Protein AF-A0A8S3BX98-F1 (afdb_monomer_lite)

InterPro domains:
  IPR038765 Papain-like cysteine peptidase superfamily [SSF54001] (6-72)

Secondary structure (DSSP, 8-state):
---------EEEEETTEEEEE-GGGHHHHHS--EEEEEEEETTTTEEEEEEEE-S---S-------SS------------

Radius of gyration: 19.93 Å; chains: 1; bounding box: 38×25×63 Å

Organism: NCBI:txid392030

pLDDT: mean 80.7, std 19.93, range [34.03, 97.88]

Sequence (80 aa):
NQQQCQQHRWYLFNDAEVKQFDPSQIANECFGGEITSKGYDQGSDRFLDFQFEKTHSAYMLFYERIDTPSTITTTSNIPT

Foldseek 3Di:
DDPPPPPPWDWDDDPPDIDTDDPVCLCVQAQWDWDWDWDQDPVVRDIDTDIDTDPGHHPDDDDDDDPDPPPPPPPDPDDD

Structure (mmCIF, N/CA/C/O backbone):
data_AF-A0A8S3BX98-F1
#
_entry.id   AF-A0A8S3BX98-F1
#
loop_
_atom_site.group_PDB
_atom_site.id
_atom_site.type_symbol
_atom_site.label_atom_id
_atom_site.label_alt_id
_atom_site.label_comp_id
_atom_site.label_asym_id
_atom_site.label_entity_id
_atom_site.label_seq_id
_atom_site.pdbx_PDB_ins_code
_atom_site.Cartn_x
_atom_site.Cartn_y
_atom_site.Cartn_z
_atom_site.occupancy
_atom_site.B_iso_or_equiv
_atom_site.auth_seq_id
_atom_site.auth_comp_id
_atom_site.auth_asym_id
_atom_site.auth_atom_id
_atom_site.pdbx_PDB_model_num
ATOM 1 N N . ASN A 1 1 ? 2.125 -13.503 32.306 1.00 34.03 1 ASN A N 1
ATOM 2 C CA . ASN A 1 1 ? 1.063 -13.924 31.370 1.00 34.03 1 ASN A CA 1
ATOM 3 C C . ASN A 1 1 ? 0.962 -12.882 30.279 1.00 34.03 1 ASN A C 1
ATOM 5 O O . ASN A 1 1 ? 0.843 -11.706 30.591 1.00 34.03 1 ASN A O 1
ATOM 9 N N . GLN A 1 2 ? 1.192 -13.317 29.045 1.00 35.00 2 GLN A N 1
ATOM 10 C CA . GLN A 1 2 ? 1.565 -12.509 27.886 1.00 35.00 2 GLN A CA 1
ATOM 11 C C . GLN A 1 2 ? 0.447 -11.526 27.502 1.00 35.00 2 GLN A C 1
ATOM 13 O O . GLN A 1 2 ? -0.619 -11.949 27.066 1.00 35.00 2 GLN A O 1
ATOM 18 N N . GLN A 1 3 ? 0.690 -10.217 27.644 1.00 41.84 3 GLN A N 1
ATOM 19 C CA . GLN A 1 3 ? -0.072 -9.213 26.900 1.00 41.84 3 GLN A CA 1
ATOM 20 C C . GLN A 1 3 ? 0.366 -9.346 25.445 1.00 41.84 3 GLN A C 1
ATOM 22 O O . GLN A 1 3 ? 1.366 -8.774 25.021 1.00 41.84 3 GLN A O 1
ATOM 27 N N . GLN A 1 4 ? -0.327 -10.204 24.706 1.00 42.22 4 GLN A N 1
ATOM 28 C CA . GLN A 1 4 ? -0.198 -10.265 23.265 1.00 42.22 4 GLN A CA 1
ATOM 29 C C . GLN A 1 4 ? -0.685 -8.909 22.757 1.00 42.22 4 GLN A C 1
ATOM 31 O O . GLN A 1 4 ? -1.883 -8.629 22.801 1.00 42.22 4 GLN A O 1
ATOM 36 N N . CYS A 1 5 ? 0.251 -8.034 22.375 1.00 46.25 5 CYS A N 1
ATOM 37 C CA . CYS A 1 5 ? -0.049 -6.821 21.628 1.00 46.25 5 CYS A CA 1
ATOM 38 C C . CYS A 1 5 ? -1.027 -7.246 20.534 1.00 46.25 5 CYS A C 1
ATOM 40 O O . CYS A 1 5 ? -0.675 -8.110 19.728 1.00 46.25 5 CYS A O 1
ATOM 42 N N . GLN A 1 6 ? -2.267 -6.756 20.584 1.00 49.38 6 GLN A N 1
ATOM 43 C CA . GLN A 1 6 ? -3.294 -7.060 19.594 1.00 49.38 6 GLN A CA 1
ATOM 44 C C . GLN A 1 6 ? -2.784 -6.495 18.268 1.00 49.38 6 GLN A C 1
ATOM 46 O O . GLN A 1 6 ? -2.985 -5.325 17.961 1.00 49.38 6 GLN A O 1
ATOM 51 N N . GLN A 1 7 ? -2.000 -7.293 17.544 1.00 58.94 7 GLN A N 1
ATOM 52 C CA . GLN A 1 7 ? -1.468 -6.926 16.244 1.00 58.94 7 GLN A CA 1
ATOM 53 C C . GLN A 1 7 ? -2.679 -6.627 15.369 1.00 58.94 7 GLN A C 1
ATOM 55 O O . GLN A 1 7 ? -3.586 -7.457 15.283 1.00 58.94 7 GLN A O 1
ATOM 60 N N . HIS A 1 8 ? -2.729 -5.436 14.774 1.00 75.50 8 HIS A N 1
ATOM 61 C CA . HIS A 1 8 ? -3.786 -5.079 13.836 1.00 75.50 8 HIS A CA 1
ATOM 62 C C . HIS A 1 8 ? -3.749 -6.098 12.694 1.00 75.50 8 HIS A C 1
ATOM 64 O O . HIS A 1 8 ? -2.812 -6.119 11.897 1.00 75.50 8 HIS A O 1
ATOM 70 N N . ARG A 1 9 ? -4.720 -7.017 12.679 1.00 91.00 9 ARG A N 1
ATOM 71 C CA . ARG A 1 9 ? -4.776 -8.105 11.702 1.00 91.00 9 ARG A CA 1
ATOM 72 C C . ARG A 1 9 ? -5.378 -7.565 10.416 1.00 91.00 9 ARG A C 1
ATOM 74 O O . ARG A 1 9 ? -6.507 -7.084 10.428 1.00 91.00 9 ARG A O 1
ATOM 81 N N . TRP A 1 10 ? -4.628 -7.678 9.329 1.00 94.62 10 TRP A N 1
ATOM 82 C CA . TRP A 1 10 ? -5.075 -7.275 8.005 1.00 94.62 10 TRP A CA 1
ATOM 83 C C . TRP A 1 10 ? -5.567 -8.482 7.216 1.00 94.62 10 TRP A C 1
ATOM 85 O O . TRP A 1 10 ? -4.993 -9.573 7.282 1.00 94.62 10 TRP A O 1
ATOM 95 N N . TYR A 1 11 ? -6.639 -8.267 6.462 1.00 96.00 11 TYR A N 1
ATOM 96 C CA . TYR A 1 11 ? -7.267 -9.278 5.626 1.00 96.00 11 TYR A CA 1
ATOM 97 C C . TYR A 1 11 ? -7.602 -8.676 4.263 1.00 96.00 11 TYR A C 1
ATOM 99 O O . TYR A 1 11 ? -8.037 -7.529 4.179 1.00 96.00 11 TYR A O 1
ATOM 107 N N . LEU A 1 12 ? -7.404 -9.466 3.211 1.00 96.31 12 LEU A N 1
ATOM 108 C CA . LEU A 1 12 ? -7.832 -9.164 1.852 1.00 96.31 12 LEU A CA 1
ATOM 109 C C . LEU A 1 12 ? -9.148 -9.897 1.600 1.00 96.31 12 LEU A C 1
ATOM 111 O O . LEU A 1 12 ? -9.200 -11.124 1.704 1.00 96.31 12 LEU A O 1
ATOM 115 N N . PHE A 1 13 ? -10.187 -9.138 1.269 1.00 97.06 13 PHE A N 1
ATOM 116 C CA . PHE A 1 13 ? -11.501 -9.655 0.904 1.00 97.06 13 PHE A CA 1
ATOM 117 C C . PHE A 1 13 ? -11.665 -9.530 -0.611 1.00 97.06 13 PHE A C 1
ATOM 119 O O . PHE A 1 13 ? -11.639 -8.419 -1.137 1.00 97.06 13 PHE A O 1
ATOM 126 N N . ASN A 1 14 ? -11.813 -10.658 -1.301 1.00 96.69 14 ASN A N 1
ATOM 127 C CA . ASN A 1 14 ? -12.013 -10.727 -2.746 1.00 96.69 14 ASN A CA 1
ATOM 128 C C . ASN A 1 14 ? -13.173 -11.684 -3.053 1.00 96.69 14 ASN A C 1
ATOM 130 O O . ASN A 1 14 ? -12.979 -12.895 -3.170 1.00 96.69 14 ASN A O 1
ATOM 134 N N . ASP A 1 15 ? -14.384 -11.135 -3.130 1.00 97.62 15 ASP A N 1
ATOM 135 C CA . ASP A 1 15 ? -15.640 -11.871 -3.293 1.00 97.62 15 ASP A CA 1
ATOM 136 C C . ASP A 1 15 ? -15.784 -13.048 -2.308 1.00 97.62 15 ASP A C 1
ATOM 138 O O . ASP A 1 15 ? -16.023 -12.849 -1.116 1.00 97.62 15 ASP A O 1
ATOM 142 N N . ALA A 1 16 ? -15.650 -14.283 -2.798 1.00 97.44 16 ALA A N 1
ATOM 143 C CA . ALA A 1 16 ? -15.792 -15.502 -2.007 1.00 97.44 16 ALA A CA 1
ATOM 144 C C . ALA A 1 16 ? -14.529 -15.869 -1.208 1.00 97.44 16 ALA A C 1
ATOM 146 O O . ALA A 1 16 ? -14.565 -16.793 -0.394 1.00 97.44 16 ALA A O 1
ATOM 147 N N . GLU A 1 17 ? -13.408 -15.185 -1.442 1.00 97.88 17 GLU A N 1
ATOM 148 C CA . GLU A 1 17 ? -12.123 -15.505 -0.839 1.00 97.88 17 GLU A CA 1
ATOM 149 C C . GLU A 1 17 ? -11.703 -14.456 0.195 1.00 97.88 17 GLU A C 1
ATOM 151 O O . GLU A 1 17 ? -11.675 -13.254 -0.069 1.00 97.88 17 GLU A O 1
ATOM 156 N N . VAL A 1 18 ? -11.319 -14.935 1.381 1.00 97.56 18 VAL A N 1
ATOM 157 C CA . VAL A 1 18 ? -10.725 -14.110 2.435 1.00 97.56 18 VAL A CA 1
ATOM 158 C C . VAL A 1 18 ? -9.356 -14.669 2.779 1.00 97.56 18 VAL A C 1
ATOM 160 O O . VAL A 1 18 ? -9.223 -15.834 3.159 1.00 97.56 18 VAL A O 1
ATOM 163 N N . LYS A 1 19 ? -8.331 -13.830 2.655 1.00 97.38 19 LYS A N 1
ATOM 164 C CA . LYS A 1 19 ? -6.932 -14.182 2.919 1.00 97.38 19 LYS A CA 1
ATOM 165 C C . LYS A 1 19 ? -6.339 -13.264 3.972 1.00 97.38 19 LYS A C 1
ATOM 167 O O . LYS A 1 19 ? -6.716 -12.100 4.080 1.00 97.38 19 LYS A O 1
ATOM 172 N N . GLN A 1 20 ? -5.381 -13.779 4.736 1.00 96.38 20 GLN A N 1
ATOM 173 C CA . GLN A 1 20 ? -4.533 -12.921 5.557 1.00 96.38 20 GLN A CA 1
ATOM 174 C C . GLN A 1 20 ? -3.705 -12.018 4.637 1.00 96.38 20 GLN A C 1
ATOM 176 O O . GLN A 1 20 ? -3.173 -12.483 3.630 1.00 96.38 20 GLN A O 1
ATOM 181 N N . PHE A 1 21 ? -3.609 -10.740 4.987 1.00 95.12 21 PHE A N 1
ATOM 182 C CA . PHE A 1 21 ? -2.866 -9.747 4.226 1.00 95.12 21 PHE A CA 1
ATOM 183 C C . PHE A 1 21 ? -1.694 -9.225 5.057 1.00 95.12 21 PHE A C 1
ATOM 185 O O . PHE A 1 21 ? -1.829 -9.008 6.262 1.00 95.12 21 PHE A O 1
ATOM 192 N N . ASP A 1 22 ? -0.540 -9.045 4.420 1.00 94.88 22 ASP A N 1
ATOM 193 C CA . ASP A 1 22 ? 0.619 -8.428 5.056 1.00 94.88 22 ASP A CA 1
ATOM 194 C C . ASP A 1 22 ? 0.557 -6.903 4.863 1.00 94.88 22 ASP A C 1
ATOM 196 O O . ASP A 1 22 ? 0.688 -6.436 3.729 1.00 94.88 22 ASP A O 1
ATOM 200 N N . PRO A 1 23 ? 0.392 -6.100 5.932 1.00 94.12 23 PRO A N 1
ATOM 201 C CA . PRO A 1 23 ? 0.352 -4.645 5.813 1.00 94.12 23 PRO A CA 1
ATOM 202 C C . PRO A 1 23 ? 1.616 -4.021 5.204 1.00 94.12 23 PRO A C 1
ATOM 204 O O . PRO A 1 23 ? 1.543 -2.890 4.723 1.00 94.12 23 PRO A O 1
ATOM 207 N N . SER A 1 24 ? 2.754 -4.726 5.155 1.00 94.44 24 SER A N 1
ATOM 208 C CA . SER A 1 24 ? 3.941 -4.250 4.426 1.00 94.44 24 SER A CA 1
ATOM 209 C C . SER A 1 24 ? 3.690 -4.073 2.918 1.00 94.44 24 SER A C 1
ATOM 211 O O . SER A 1 24 ? 4.346 -3.257 2.272 1.00 94.44 24 SER A O 1
ATOM 213 N N . GLN A 1 25 ? 2.702 -4.784 2.360 1.00 94.81 25 GLN A N 1
ATOM 214 C CA . GLN A 1 25 ? 2.365 -4.760 0.935 1.00 94.81 25 GLN A CA 1
ATOM 215 C C . GLN A 1 25 ? 1.434 -3.607 0.535 1.00 94.81 25 GLN A C 1
ATOM 217 O O . GLN A 1 25 ? 1.246 -3.381 -0.658 1.00 94.81 25 GLN A O 1
ATOM 222 N N . ILE A 1 26 ? 0.889 -2.828 1.483 1.00 94.56 26 ILE A N 1
ATOM 223 C CA . ILE A 1 26 ? -0.053 -1.728 1.181 1.00 94.56 26 ILE A CA 1
ATOM 224 C C . ILE A 1 26 ? 0.535 -0.746 0.164 1.00 94.56 26 ILE A C 1
ATOM 226 O O . ILE A 1 26 ? -0.146 -0.349 -0.777 1.00 94.56 26 ILE A O 1
ATOM 230 N N . ALA A 1 27 ? 1.804 -0.366 0.312 1.00 92.38 27 ALA A N 1
ATOM 231 C CA . ALA A 1 27 ? 2.429 0.573 -0.617 1.00 92.38 27 ALA A CA 1
ATOM 232 C C . ALA A 1 27 ? 2.486 0.017 -2.052 1.00 92.38 27 ALA A C 1
ATOM 234 O O . ALA A 1 27 ? 2.268 0.744 -3.023 1.00 92.38 27 ALA A O 1
ATOM 235 N N . ASN A 1 28 ? 2.740 -1.284 -2.190 1.00 92.38 28 ASN A N 1
ATOM 236 C CA . ASN A 1 28 ? 2.826 -1.933 -3.491 1.00 92.38 28 ASN A CA 1
ATOM 237 C C . ASN A 1 28 ? 1.449 -2.042 -4.152 1.00 92.38 28 ASN A C 1
ATOM 239 O O . ASN A 1 28 ? 1.324 -1.634 -5.306 1.00 92.38 28 ASN A O 1
ATOM 243 N N . GLU A 1 29 ? 0.450 -2.506 -3.402 1.00 93.62 29 GLU A N 1
ATOM 244 C CA . GLU A 1 29 ? -0.891 -2.851 -3.894 1.00 93.62 29 GLU A CA 1
ATOM 245 C C . GLU A 1 29 ? -1.845 -1.644 -3.987 1.00 93.62 29 GLU A C 1
ATOM 247 O O . GLU A 1 29 ? -2.808 -1.663 -4.750 1.00 93.62 29 GLU A O 1
ATOM 252 N N . CYS A 1 30 ? -1.638 -0.588 -3.191 1.00 95.56 30 CYS A N 1
ATOM 253 C CA . CYS A 1 30 ? -2.638 0.475 -3.021 1.00 95.56 30 CYS A CA 1
ATOM 254 C C . CYS A 1 30 ? -2.180 1.879 -3.436 1.00 95.56 30 CYS A C 1
ATOM 256 O O . CYS A 1 30 ? -3.036 2.707 -3.737 1.00 95.56 30 CYS A O 1
ATOM 258 N N . PHE A 1 31 ? -0.881 2.201 -3.468 1.00 94.62 31 PHE A N 1
ATOM 259 C CA . PHE A 1 31 ? -0.455 3.590 -3.737 1.00 94.62 31 PHE A CA 1
ATOM 260 C C . PHE A 1 31 ? -0.522 3.982 -5.222 1.00 94.62 31 PHE A C 1
ATOM 262 O O . PHE A 1 31 ? -0.535 5.171 -5.533 1.00 94.62 31 PHE A O 1
ATOM 269 N N . GLY A 1 32 ? -0.587 3.011 -6.139 1.00 93.56 32 GLY A N 1
ATOM 270 C CA . GLY A 1 32 ? -0.521 3.275 -7.579 1.00 93.56 32 GLY A CA 1
ATOM 271 C C . GLY A 1 32 ? 0.862 3.771 -8.027 1.00 93.56 32 GLY A C 1
ATOM 272 O O . GLY A 1 32 ? 1.885 3.367 -7.463 1.00 93.56 32 GLY A O 1
ATOM 273 N N . GLY A 1 33 ? 0.884 4.631 -9.048 1.00 92.88 33 GLY A N 1
ATOM 274 C CA . GLY A 1 33 ? 2.102 5.199 -9.637 1.00 92.88 33 GLY A CA 1
ATOM 275 C C . GLY A 1 33 ? 2.682 4.357 -10.774 1.00 92.88 33 GLY A C 1
ATOM 276 O O . GLY A 1 33 ? 2.010 3.487 -11.317 1.00 92.88 33 GLY A O 1
ATOM 277 N N . GLU A 1 34 ? 3.936 4.614 -11.137 1.00 91.88 34 GLU A N 1
ATOM 278 C CA . GLU A 1 34 ? 4.642 3.891 -12.200 1.00 91.88 34 GLU A CA 1
ATOM 279 C C . GLU A 1 34 ? 5.608 2.842 -11.624 1.00 91.88 34 GLU A C 1
ATOM 281 O O . GLU A 1 34 ? 6.243 3.044 -10.588 1.00 91.88 34 GLU A O 1
ATOM 286 N N . ILE A 1 35 ? 5.740 1.713 -12.314 1.00 88.12 35 ILE A N 1
ATOM 287 C CA . ILE A 1 35 ? 6.747 0.678 -12.103 1.00 88.12 35 ILE A CA 1
ATOM 288 C C . ILE A 1 35 ? 7.829 0.867 -13.159 1.00 88.12 35 ILE A C 1
ATOM 290 O O . ILE A 1 35 ? 7.567 0.753 -14.356 1.00 88.12 35 ILE A O 1
ATOM 294 N N . THR A 1 36 ? 9.061 1.101 -12.714 1.00 88.56 36 THR A 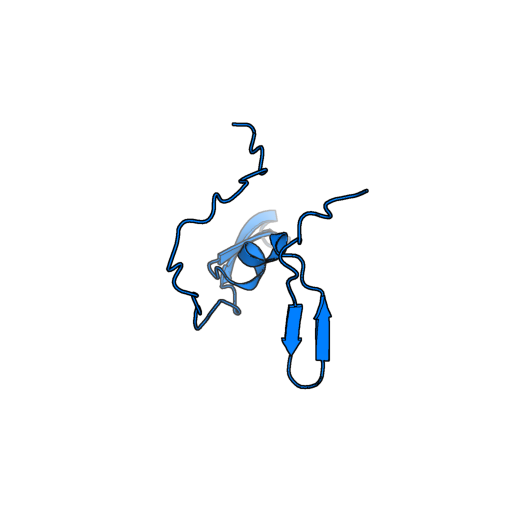N 1
ATOM 295 C CA . THR A 1 36 ? 10.231 1.100 -13.594 1.00 88.56 36 THR A CA 1
ATOM 296 C C . THR A 1 36 ? 10.819 -0.305 -13.677 1.00 88.56 36 THR A C 1
ATOM 298 O O . THR A 1 36 ? 11.194 -0.888 -12.661 1.00 88.56 36 THR A O 1
ATOM 301 N N . SER A 1 37 ? 10.939 -0.842 -14.887 1.00 86.19 37 SER A N 1
ATOM 302 C CA . SER A 1 37 ? 11.623 -2.102 -15.173 1.00 86.19 37 SER A CA 1
ATOM 303 C C . SER A 1 37 ? 12.805 -1.845 -16.094 1.00 86.19 37 SER A C 1
ATOM 305 O O . SER A 1 37 ? 12.655 -1.210 -17.135 1.00 86.19 37 SER A O 1
ATOM 307 N N . LYS A 1 38 ? 13.986 -2.344 -15.726 1.00 87.25 38 LYS A N 1
ATOM 308 C CA . LYS A 1 38 ? 15.165 -2.277 -16.593 1.00 87.25 38 LYS A CA 1
ATOM 309 C C . LYS A 1 38 ? 15.198 -3.517 -17.474 1.00 87.25 38 LYS A C 1
ATOM 311 O O . LYS A 1 38 ? 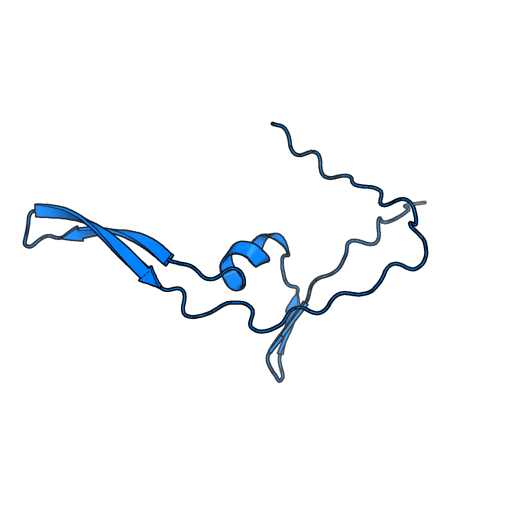15.290 -4.630 -16.960 1.00 87.25 38 LYS A O 1
ATOM 316 N N . GLY A 1 39 ? 15.141 -3.332 -18.787 1.00 85.25 39 GLY A N 1
ATOM 317 C CA . GLY A 1 39 ? 15.252 -4.418 -19.757 1.00 85.25 39 GLY A CA 1
ATOM 318 C C . GLY A 1 39 ? 16.396 -4.172 -20.730 1.00 85.25 39 GLY A C 1
ATOM 319 O O . GLY A 1 39 ? 16.700 -3.035 -21.077 1.00 85.25 39 GLY A O 1
ATOM 320 N N . TYR A 1 40 ? 17.049 -5.247 -21.158 1.00 87.44 40 TYR A N 1
ATOM 321 C CA . TYR A 1 40 ? 18.047 -5.184 -22.216 1.00 87.44 40 TYR A CA 1
ATOM 322 C C . TYR A 1 40 ? 17.361 -5.413 -23.562 1.00 87.44 40 TYR A C 1
ATOM 324 O O . TYR A 1 40 ? 16.743 -6.458 -23.776 1.00 87.44 40 TYR A O 1
ATOM 332 N N . ASP A 1 41 ? 17.456 -4.431 -24.450 1.00 82.75 41 ASP A N 1
ATOM 333 C CA . ASP A 1 41 ? 16.971 -4.541 -25.817 1.00 82.75 41 ASP A CA 1
ATOM 334 C C . ASP A 1 41 ? 18.097 -5.048 -26.725 1.00 82.75 41 ASP A C 1
ATOM 336 O O . ASP A 1 41 ? 19.088 -4.355 -26.963 1.00 82.75 41 ASP A O 1
ATOM 340 N N . GLN A 1 42 ? 17.932 -6.268 -27.246 1.00 84.38 42 GLN A N 1
ATOM 341 C CA . GLN A 1 42 ? 18.908 -6.897 -28.142 1.00 84.38 42 GLN A CA 1
ATOM 342 C C . GLN A 1 42 ? 19.002 -6.193 -29.501 1.00 84.38 42 GLN A C 1
ATOM 344 O O . GLN A 1 42 ? 20.039 -6.279 -30.154 1.00 84.38 42 GLN A O 1
ATOM 349 N N . GLY A 1 43 ? 17.941 -5.508 -29.945 1.00 87.44 43 GLY A N 1
ATOM 350 C CA . GLY A 1 43 ? 17.931 -4.828 -31.241 1.00 87.44 43 GLY A CA 1
ATOM 351 C C . GLY A 1 43 ? 18.813 -3.582 -31.260 1.00 87.44 43 GLY A C 1
ATOM 352 O O . GLY A 1 43 ? 19.434 -3.280 -32.279 1.00 87.44 43 GLY A O 1
ATOM 353 N N . SER A 1 44 ? 18.887 -2.874 -30.132 1.00 86.88 44 SER A N 1
ATOM 354 C CA . SER A 1 44 ? 19.688 -1.657 -29.977 1.00 86.88 44 SER A CA 1
ATOM 355 C C . SER A 1 44 ? 20.961 -1.838 -29.143 1.00 86.88 44 SER A C 1
ATOM 357 O O . SER A 1 44 ? 21.714 -0.872 -29.005 1.00 86.88 44 SER A O 1
ATOM 359 N N . ASP A 1 45 ? 21.213 -3.051 -28.630 1.00 88.50 45 ASP A N 1
ATOM 360 C CA . ASP A 1 45 ? 22.332 -3.406 -27.740 1.00 88.50 45 ASP A CA 1
ATOM 361 C C . ASP A 1 45 ? 22.464 -2.430 -26.554 1.00 88.50 45 ASP A C 1
ATOM 363 O O . ASP A 1 45 ? 23.531 -1.887 -26.254 1.00 88.50 45 ASP A O 1
ATOM 367 N N . ARG A 1 46 ? 21.331 -2.112 -25.913 1.00 87.12 46 ARG A N 1
ATOM 368 C CA . ARG A 1 46 ? 21.254 -1.120 -24.828 1.00 87.12 46 ARG A CA 1
ATOM 369 C C . ARG A 1 46 ? 20.296 -1.549 -23.726 1.00 87.12 46 ARG A C 1
ATOM 371 O O . ARG A 1 46 ? 19.304 -2.236 -23.956 1.00 87.12 46 ARG A O 1
ATOM 378 N N . PHE A 1 47 ? 20.585 -1.085 -22.511 1.00 85.50 47 PHE A N 1
ATOM 379 C CA . PHE A 1 47 ? 19.652 -1.160 -21.390 1.00 85.50 47 PHE A CA 1
ATOM 380 C C . PHE A 1 47 ? 18.670 0.007 -21.461 1.00 85.50 47 PHE A C 1
ATOM 382 O O . PHE A 1 47 ? 19.080 1.164 -21.560 1.00 85.50 47 PHE A O 1
ATOM 389 N N . LEU A 1 48 ? 17.383 -0.314 -21.405 1.00 88.75 48 LEU A N 1
ATOM 390 C CA . LEU A 1 48 ? 16.278 0.630 -21.424 1.00 88.75 48 LEU A CA 1
ATOM 391 C C . LEU A 1 48 ? 15.512 0.557 -20.104 1.00 88.75 48 LEU A C 1
ATOM 393 O O . LEU A 1 48 ? 15.336 -0.520 -19.529 1.00 88.75 48 LEU A O 1
ATOM 397 N N . ASP A 1 49 ? 15.034 1.716 -19.663 1.00 86.44 49 ASP A N 1
ATOM 398 C CA . ASP A 1 49 ? 14.125 1.839 -18.531 1.00 86.44 49 ASP A CA 1
ATOM 399 C C . ASP A 1 49 ? 12.695 1.915 -19.081 1.00 86.44 49 ASP A C 1
ATOM 401 O O . ASP A 1 49 ? 12.313 2.879 -19.742 1.00 86.44 49 ASP A O 1
ATOM 405 N N . PHE A 1 50 ? 11.910 0.872 -18.837 1.00 84.88 50 PHE A N 1
ATOM 406 C CA . PHE A 1 50 ? 10.493 0.818 -19.166 1.00 84.88 50 PHE A CA 1
ATOM 407 C C . PHE A 1 50 ? 9.690 1.321 -17.972 1.00 84.88 50 PHE A C 1
ATOM 409 O O . PHE A 1 50 ? 9.848 0.806 -16.867 1.00 84.88 50 PHE A O 1
ATOM 416 N N . GLN A 1 51 ? 8.819 2.302 -18.187 1.00 87.38 51 GLN A N 1
ATOM 417 C CA . GLN A 1 51 ? 7.859 2.756 -17.184 1.00 87.38 51 GLN A CA 1
ATOM 418 C C . GLN A 1 51 ? 6.485 2.187 -17.520 1.00 87.38 51 GLN A C 1
ATOM 420 O O . GLN A 1 51 ? 5.967 2.389 -18.617 1.00 87.38 51 GLN A O 1
ATOM 425 N N . PHE A 1 52 ? 5.912 1.454 -16.574 1.00 88.56 52 PHE A N 1
ATOM 426 C CA . PHE A 1 52 ? 4.574 0.890 -16.670 1.00 88.56 52 PHE A CA 1
ATOM 427 C C . PHE A 1 52 ? 3.697 1.510 -15.599 1.00 88.56 52 PHE A C 1
ATOM 429 O O . PHE A 1 52 ? 4.078 1.540 -14.437 1.00 88.56 52 PHE A O 1
ATOM 436 N N . GL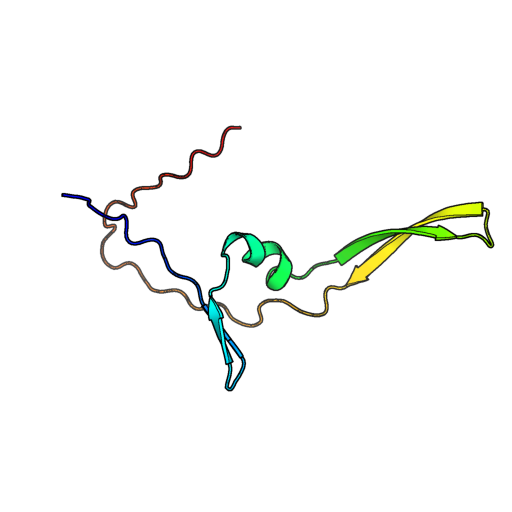U A 1 53 ? 2.508 1.969 -15.950 1.00 92.19 53 GLU A N 1
ATOM 437 C CA . GLU A 1 53 ? 1.559 2.438 -14.947 1.00 92.19 53 GLU A CA 1
ATOM 438 C C . GLU A 1 53 ? 1.013 1.255 -14.128 1.00 92.19 53 GLU A C 1
ATOM 440 O O . GLU A 1 53 ? 0.689 0.194 -14.674 1.00 92.19 53 GLU A O 1
ATOM 445 N N . LYS A 1 54 ? 0.903 1.417 -12.806 1.00 91.31 54 LYS A N 1
ATOM 446 C CA . LYS A 1 54 ? 0.196 0.455 -11.960 1.00 91.31 54 LYS A CA 1
ATOM 447 C C . LYS A 1 54 ? -1.290 0.524 -12.267 1.00 91.31 54 LYS A C 1
ATOM 449 O O . LYS A 1 54 ? -1.943 1.535 -12.039 1.00 91.31 54 LYS A O 1
ATOM 454 N N . THR A 1 55 ? -1.836 -0.601 -12.705 1.00 92.81 55 THR A N 1
ATOM 455 C CA . THR A 1 55 ? -3.259 -0.741 -13.036 1.00 92.81 55 THR A CA 1
ATOM 456 C C . THR A 1 55 ? -4.161 -0.921 -11.815 1.00 92.81 55 THR A C 1
ATOM 458 O O . THR A 1 55 ? -5.381 -0.926 -11.953 1.00 92.81 55 THR A O 1
ATOM 461 N N . HIS A 1 56 ? -3.574 -1.085 -10.629 1.00 91.50 56 HIS A N 1
ATOM 462 C CA . HIS A 1 56 ? -4.282 -1.249 -9.368 1.00 91.50 56 HIS A CA 1
ATOM 463 C C . HIS A 1 56 ? -3.773 -0.227 -8.346 1.00 91.50 56 HIS A C 1
ATOM 465 O O . HIS A 1 56 ? -2.570 -0.006 -8.184 1.00 91.50 56 HIS A O 1
ATOM 471 N N . SER A 1 57 ? -4.724 0.428 -7.686 1.00 96.31 57 SER A N 1
ATOM 472 C CA . SER A 1 57 ? -4.510 1.406 -6.625 1.00 96.31 57 SER A CA 1
ATOM 473 C C . SER A 1 57 ? -5.771 1.505 -5.763 1.00 96.31 57 SER A C 1
ATOM 475 O O . SER A 1 57 ? -6.841 1.008 -6.129 1.00 96.31 57 SER A O 1
ATOM 477 N N . ALA A 1 58 ? -5.658 2.119 -4.587 1.00 96.94 58 ALA A N 1
ATOM 478 C CA . ALA A 1 58 ? -6.801 2.332 -3.714 1.00 96.94 58 ALA A CA 1
ATOM 479 C C . ALA A 1 58 ? -7.777 3.336 -4.337 1.00 96.94 58 ALA A C 1
ATOM 481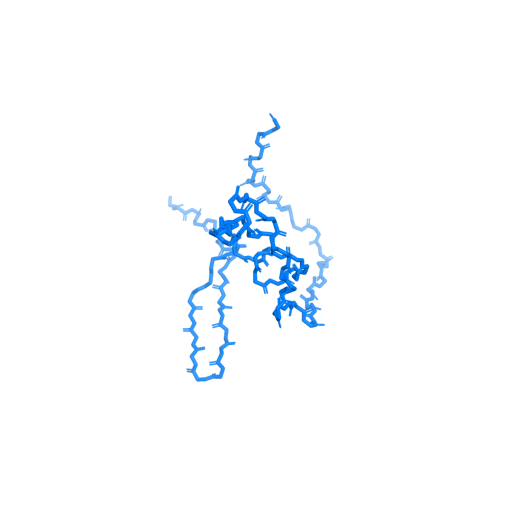 O O . ALA A 1 58 ? -7.413 4.470 -4.641 1.00 96.94 58 ALA A O 1
ATOM 482 N N . TYR A 1 59 ? -9.041 2.933 -4.460 1.00 96.50 59 TYR A N 1
ATOM 483 C CA . TYR A 1 59 ? -10.115 3.818 -4.909 1.00 96.50 59 TYR A CA 1
ATOM 484 C C . TYR A 1 59 ? -10.714 4.643 -3.760 1.00 96.50 59 TYR A C 1
ATOM 486 O O . TYR A 1 59 ? -11.008 5.825 -3.920 1.00 96.50 59 TYR A O 1
ATOM 494 N N . MET A 1 60 ? -10.892 4.025 -2.587 1.00 97.19 60 MET A N 1
ATOM 495 C CA . MET A 1 60 ? -11.494 4.653 -1.409 1.00 97.19 60 MET A CA 1
ATOM 496 C C . MET A 1 60 ? -10.760 4.233 -0.137 1.00 97.19 60 MET A C 1
ATOM 498 O O . MET A 1 60 ? -10.335 3.086 -0.009 1.00 97.19 60 MET A O 1
ATOM 502 N N . LEU A 1 61 ? -10.644 5.166 0.811 1.00 96.69 61 LEU A N 1
ATOM 503 C CA . LEU A 1 61 ? -10.046 4.942 2.125 1.00 96.69 61 LEU A CA 1
ATOM 504 C C . LEU A 1 61 ? -11.106 5.151 3.207 1.00 96.69 61 LEU A C 1
ATOM 506 O O . LEU A 1 61 ? -11.808 6.163 3.213 1.00 96.69 61 LEU A O 1
ATOM 510 N N . PHE A 1 62 ? -11.198 4.198 4.130 1.00 94.75 62 PHE A N 1
ATOM 511 C CA . PHE A 1 62 ? -12.087 4.261 5.285 1.00 94.75 62 PHE A CA 1
ATOM 512 C C . PHE A 1 62 ? -11.248 4.494 6.540 1.00 94.75 62 PHE A C 1
ATOM 514 O O . PHE A 1 62 ? -10.301 3.753 6.799 1.00 94.75 62 PHE A O 1
ATOM 521 N N . TYR A 1 63 ? -11.602 5.518 7.314 1.00 94.19 63 TYR A N 1
ATOM 522 C CA . TYR A 1 63 ? -10.934 5.863 8.567 1.00 94.19 63 TYR A CA 1
ATOM 523 C C . TYR A 1 63 ? -11.935 5.830 9.717 1.00 94.19 63 TYR A C 1
ATOM 525 O O . TYR A 1 63 ? -13.057 6.321 9.589 1.00 94.19 63 TYR A O 1
ATOM 533 N N . GLU A 1 64 ? -11.511 5.290 10.852 1.00 87.69 64 GLU A N 1
ATOM 534 C CA . GLU A 1 64 ? -12.248 5.378 12.109 1.00 87.69 64 GLU A CA 1
ATOM 535 C C . GLU A 1 64 ? -11.787 6.618 12.886 1.00 87.69 64 GLU A C 1
ATOM 537 O O . GLU A 1 64 ? -10.588 6.889 12.998 1.00 87.69 64 GLU A O 1
ATOM 542 N N . ARG A 1 65 ? -12.737 7.400 13.415 1.00 90.88 65 ARG A N 1
ATOM 543 C CA . ARG A 1 65 ? -12.418 8.558 14.257 1.00 90.88 65 ARG A CA 1
ATOM 544 C C . ARG A 1 65 ? -12.025 8.079 15.654 1.00 90.88 65 ARG A C 1
ATOM 546 O O . ARG A 1 65 ? -12.765 7.331 16.280 1.00 90.88 65 ARG A O 1
ATOM 553 N N . ILE A 1 66 ? -10.902 8.574 16.165 1.00 88.94 66 ILE A N 1
ATOM 554 C CA . ILE A 1 66 ? -10.445 8.286 17.527 1.00 88.94 66 ILE A CA 1
ATOM 555 C C . ILE A 1 66 ? -11.073 9.309 18.486 1.00 88.94 66 ILE A C 1
ATOM 557 O O . ILE A 1 66 ? -10.710 10.484 18.458 1.00 88.94 66 ILE A O 1
ATOM 561 N N . ASP A 1 67 ? -12.020 8.874 19.322 1.00 82.94 67 ASP A N 1
ATOM 562 C CA . ASP A 1 67 ? -12.742 9.750 20.266 1.00 82.94 67 ASP A CA 1
ATOM 563 C C . ASP A 1 67 ? -11.942 10.057 21.550 1.00 82.94 67 ASP A C 1
ATOM 565 O O . ASP A 1 67 ? -12.145 11.086 22.194 1.00 82.94 67 ASP A O 1
ATOM 569 N N . THR A 1 68 ? -10.982 9.202 21.901 1.00 73.44 68 THR A N 1
ATOM 570 C CA . THR A 1 68 ? -10.018 9.412 22.988 1.00 73.44 68 THR A CA 1
ATOM 571 C C . THR A 1 68 ? -8.644 8.978 22.502 1.00 73.44 68 THR A C 1
ATOM 573 O O . THR A 1 68 ? -8.518 7.853 22.022 1.00 73.44 68 THR A O 1
ATOM 576 N N . PRO A 1 69 ? -7.591 9.807 22.631 1.00 62.34 69 PRO A N 1
ATOM 577 C CA . PRO A 1 69 ? -6.235 9.383 22.314 1.00 62.34 69 PRO A CA 1
ATOM 578 C C . PRO A 1 69 ? -5.771 8.375 23.375 1.00 62.34 69 PRO A C 1
ATOM 580 O O . PRO A 1 69 ? -5.037 8.708 24.302 1.00 62.34 69 PRO A O 1
ATOM 583 N N . SER A 1 70 ? -6.237 7.131 23.280 1.00 56.38 70 SER A N 1
ATOM 584 C CA . SER A 1 70 ? -5.640 6.007 23.984 1.00 56.38 70 SER A CA 1
ATOM 585 C C . SER A 1 70 ? -4.206 5.900 23.492 1.00 56.38 70 SER A C 1
ATOM 587 O O . SER A 1 70 ? -3.983 5.761 22.291 1.00 56.38 70 SER A O 1
ATOM 589 N N . THR A 1 71 ? -3.260 6.023 24.417 1.00 50.34 71 THR A N 1
ATOM 590 C CA . THR A 1 71 ? -1.811 6.011 24.217 1.00 50.34 71 THR A CA 1
ATOM 591 C C . THR A 1 71 ? -1.412 4.951 23.191 1.00 50.34 71 THR A C 1
ATOM 593 O O . THR A 1 71 ? -1.301 3.766 23.509 1.00 50.34 71 THR A O 1
ATOM 596 N N . ILE A 1 72 ? -1.227 5.368 21.937 1.00 55.06 72 ILE A N 1
ATOM 597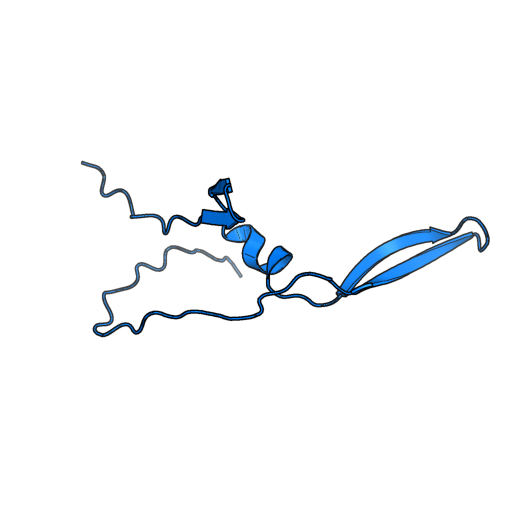 C CA . ILE A 1 72 ? -0.749 4.490 20.875 1.00 55.06 72 ILE A CA 1
ATOM 598 C C . ILE A 1 72 ? 0.666 4.096 21.291 1.00 55.06 72 ILE A C 1
ATOM 600 O O . ILE A 1 72 ? 1.568 4.930 21.340 1.00 55.06 72 ILE A O 1
ATOM 604 N N . THR A 1 73 ? 0.860 2.830 21.658 1.00 43.78 73 THR A N 1
ATOM 605 C CA . THR A 1 73 ? 2.198 2.271 21.862 1.00 43.78 73 THR A CA 1
ATOM 606 C C . THR A 1 73 ? 2.814 2.078 20.482 1.00 43.78 73 THR A C 1
ATOM 608 O O . THR A 1 73 ? 2.770 0.994 19.905 1.00 43.78 73 THR A O 1
ATOM 611 N N . THR A 1 74 ? 3.343 3.162 19.919 1.00 43.81 74 THR A N 1
ATOM 612 C CA . THR A 1 74 ? 4.158 3.149 18.705 1.00 43.81 74 THR A CA 1
ATOM 613 C C . THR A 1 74 ? 5.463 2.426 19.028 1.00 43.81 74 THR A C 1
ATOM 615 O O . THR A 1 74 ? 6.439 3.032 19.454 1.00 43.81 74 THR A O 1
ATOM 618 N N . THR A 1 75 ? 5.482 1.105 18.868 1.00 43.81 75 THR A N 1
ATOM 619 C CA . THR A 1 75 ? 6.721 0.318 18.800 1.00 43.81 75 THR A CA 1
ATOM 620 C C . THR A 1 75 ? 7.011 0.006 17.339 1.00 43.81 75 THR A C 1
ATOM 622 O O . THR A 1 75 ? 6.949 -1.131 16.892 1.00 43.81 75 THR A O 1
ATOM 625 N N . SER A 1 76 ? 7.326 1.044 16.570 1.00 43.72 76 SER A N 1
ATOM 626 C CA . SER A 1 76 ? 8.028 0.886 15.300 1.00 43.72 76 SER A CA 1
ATOM 627 C C . SER A 1 76 ? 9.314 1.694 15.391 1.00 43.72 76 SER A C 1
ATOM 629 O O . SER A 1 76 ? 9.354 2.875 15.053 1.00 43.72 76 SER A O 1
ATOM 631 N N . ASN A 1 77 ? 10.357 1.047 15.911 1.00 45.53 77 ASN A N 1
ATOM 632 C CA . ASN A 1 77 ? 11.730 1.491 15.726 1.00 45.53 77 ASN A CA 1
ATOM 633 C C . ASN A 1 77 ? 12.008 1.507 14.218 1.00 45.53 77 ASN A C 1
ATOM 635 O O . ASN A 1 77 ? 12.275 0.460 13.631 1.00 45.53 77 ASN A O 1
ATOM 639 N N . ILE A 1 78 ? 11.925 2.681 13.601 1.00 43.59 78 ILE A N 1
ATOM 640 C CA . ILE A 1 78 ? 12.536 2.940 12.300 1.00 43.59 78 ILE A CA 1
ATOM 641 C C . ILE A 1 78 ? 13.873 3.625 12.607 1.00 43.59 78 ILE A C 1
ATOM 643 O O . ILE A 1 78 ? 13.854 4.773 13.055 1.00 43.59 78 ILE A O 1
ATOM 647 N N . PRO A 1 79 ? 15.023 2.944 12.463 1.00 41.88 79 PRO A N 1
ATOM 648 C CA . PRO A 1 79 ? 16.308 3.622 12.523 1.00 41.88 79 PRO A CA 1
ATOM 649 C C . PRO A 1 79 ? 16.465 4.494 11.269 1.00 41.88 79 PRO A C 1
ATOM 651 O O . PRO A 1 79 ? 16.365 3.996 10.148 1.00 41.88 79 PRO A O 1
ATO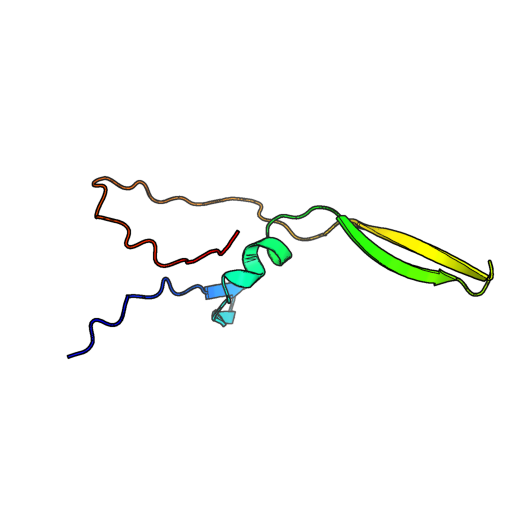M 654 N N . THR A 1 80 ? 16.657 5.795 11.488 1.00 46.31 80 THR A N 1
ATOM 655 C CA . THR A 1 80 ? 17.263 6.735 10.527 1.00 46.31 80 THR A CA 1
ATOM 656 C C . THR A 1 80 ? 18.715 6.388 10.258 1.00 46.31 80 THR A C 1
ATOM 658 O O . THR A 1 80 ? 19.394 6.007 11.241 1.00 46.31 80 THR A O 1
#